Protein AF-A0A090QZZ3-F1 (afdb_monomer_lite)

Structure (mmCIF, N/CA/C/O backbone):
data_AF-A0A090QZZ3-F1
#
_entry.id   AF-A0A090QZZ3-F1
#
loop_
_atom_site.group_PDB
_atom_site.id
_atom_site.type_symbol
_atom_site.label_atom_id
_atom_site.label_alt_id
_atom_site.label_comp_id
_atom_site.label_asym_id
_atom_site.label_entity_id
_atom_site.label_seq_id
_atom_site.pdbx_PDB_ins_code
_atom_site.Cartn_x
_atom_site.Cartn_y
_atom_site.Cartn_z
_atom_site.occupancy
_atom_site.B_iso_or_equiv
_atom_site.auth_seq_id
_atom_site.auth_comp_id
_atom_site.auth_asym_id
_atom_site.auth_atom_id
_atom_site.pdbx_PDB_model_num
ATOM 1 N N . MET A 1 1 ? 11.961 7.591 -29.919 1.00 79.81 1 MET A N 1
ATOM 2 C CA . MET A 1 1 ? 11.796 9.042 -29.714 1.00 79.81 1 MET A CA 1
ATOM 3 C C . MET A 1 1 ? 11.575 9.274 -28.242 1.00 79.81 1 MET A C 1
ATOM 5 O O . MET A 1 1 ? 10.770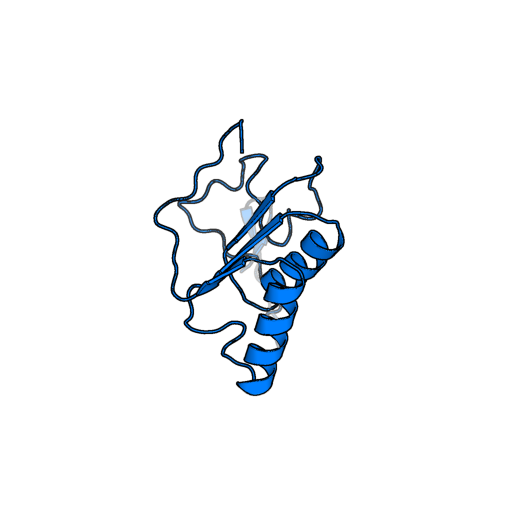 8.559 -27.660 1.00 79.81 1 MET A O 1
ATOM 9 N N . VAL A 1 2 ? 12.306 10.209 -27.655 1.00 89.69 2 VAL A N 1
ATOM 10 C CA . VAL A 1 2 ? 12.136 10.650 -26.270 1.00 89.69 2 VAL A CA 1
ATOM 11 C C . VAL A 1 2 ? 11.813 12.140 -26.314 1.00 89.69 2 VAL A C 1
ATOM 13 O O . VAL A 1 2 ? 12.492 12.889 -27.017 1.00 89.69 2 VAL A O 1
ATOM 16 N N . THR A 1 3 ? 10.768 12.554 -25.602 1.00 94.06 3 THR A N 1
ATOM 17 C CA . THR A 1 3 ? 10.414 13.968 -25.431 1.00 94.06 3 THR A CA 1
ATOM 18 C C . THR A 1 3 ? 11.244 14.548 -24.292 1.00 94.06 3 THR A C 1
ATOM 20 O O . THR A 1 3 ? 11.210 14.025 -23.177 1.00 94.06 3 THR A O 1
ATOM 23 N N . LYS A 1 4 ? 12.008 15.606 -24.564 1.00 93.00 4 LYS A N 1
ATOM 24 C CA . LYS A 1 4 ? 12.793 16.330 -23.555 1.00 93.00 4 LYS A CA 1
ATOM 25 C C . LYS A 1 4 ? 11.911 17.285 -22.735 1.00 93.00 4 LYS A C 1
ATOM 27 O O . LYS A 1 4 ? 10.807 17.613 -23.169 1.00 93.00 4 LYS A O 1
ATOM 32 N N . PRO A 1 5 ? 12.395 17.791 -21.581 1.00 94.12 5 PRO A N 1
ATOM 33 C CA . PRO A 1 5 ? 11.667 18.783 -20.780 1.00 94.12 5 PRO A CA 1
ATOM 34 C C . PRO A 1 5 ? 11.295 20.071 -21.534 1.00 94.12 5 PRO A C 1
ATOM 36 O O . PRO A 1 5 ? 10.345 20.745 -21.157 1.00 94.12 5 PRO A O 1
ATOM 39 N N . ASP A 1 6 ? 12.022 20.411 -22.602 1.00 95.06 6 ASP A N 1
ATOM 40 C CA . ASP A 1 6 ? 11.755 21.562 -23.476 1.00 95.06 6 ASP A CA 1
ATOM 41 C C . ASP A 1 6 ? 10.783 21.249 -24.637 1.00 95.06 6 ASP A C 1
ATOM 43 O O . ASP A 1 6 ? 10.634 22.056 -25.552 1.00 95.06 6 ASP A O 1
ATOM 47 N N . ASN A 1 7 ? 10.122 20.084 -24.610 1.00 93.00 7 ASN A N 1
ATOM 48 C CA . ASN A 1 7 ? 9.251 19.535 -25.658 1.00 93.00 7 ASN A CA 1
ATOM 49 C C . ASN A 1 7 ? 9.935 19.210 -26.997 1.00 93.00 7 ASN A C 1
ATOM 51 O O . ASN A 1 7 ? 9.254 18.820 -27.949 1.00 93.00 7 ASN A O 1
ATOM 55 N N . SER A 1 8 ? 11.263 19.313 -27.098 1.00 95.44 8 SER A N 1
ATOM 56 C CA . SER A 1 8 ? 11.978 18.832 -28.280 1.00 95.44 8 SER A CA 1
ATOM 57 C C . SER A 1 8 ? 11.998 17.297 -28.330 1.00 95.44 8 SER A C 1
ATOM 59 O O . SER A 1 8 ? 11.934 16.608 -27.306 1.00 95.44 8 SER A O 1
ATOM 61 N N . LEU A 1 9 ? 12.057 16.747 -29.546 1.00 95.75 9 LEU A N 1
ATOM 62 C CA . LEU A 1 9 ? 12.043 15.305 -29.790 1.00 95.75 9 LEU A CA 1
ATOM 63 C C . LEU A 1 9 ? 13.444 14.828 -30.155 1.00 95.75 9 LEU A C 1
ATOM 65 O O . LEU A 1 9 ? 14.054 15.332 -31.096 1.00 95.75 9 LEU A O 1
ATOM 69 N N . GLU A 1 10 ? 13.932 13.816 -29.443 1.00 95.81 10 GLU A N 1
ATOM 70 C CA . GLU A 1 10 ? 15.232 13.210 -29.714 1.00 95.81 10 GLU A CA 1
ATOM 71 C C . GLU A 1 10 ? 15.095 11.732 -30.084 1.00 95.81 10 GLU A C 1
ATOM 73 O O . GLU A 1 10 ? 14.313 10.970 -29.501 1.00 95.81 10 GLU A O 1
ATOM 78 N N . HIS A 1 11 ? 15.860 11.316 -31.089 1.00 95.19 11 HIS A N 1
ATOM 79 C CA . HIS A 1 11 ? 15.929 9.931 -31.529 1.00 95.19 11 HIS A CA 1
ATOM 80 C C . HIS A 1 11 ? 17.186 9.277 -30.968 1.00 95.19 11 HIS A C 1
ATOM 82 O O . HIS A 1 11 ? 18.288 9.788 -31.135 1.00 95.19 11 HIS A O 1
ATOM 88 N N . TYR A 1 12 ? 17.002 8.117 -30.344 1.00 94.00 12 TYR A N 1
ATOM 89 C CA . TYR A 1 12 ? 18.080 7.281 -29.833 1.00 94.00 12 TYR A CA 1
ATOM 90 C C . TYR A 1 12 ? 18.159 5.998 -30.657 1.00 94.00 12 TYR A C 1
ATOM 92 O O . TYR A 1 12 ? 17.128 5.437 -31.035 1.00 94.00 12 TYR A O 1
ATOM 100 N N . SER A 1 13 ? 19.378 5.525 -30.899 1.00 96.31 13 SER A N 1
ATOM 101 C CA . SER A 1 13 ? 19.665 4.265 -31.586 1.00 96.31 13 SER A CA 1
ATOM 102 C C . SER A 1 13 ? 20.697 3.475 -30.794 1.00 96.31 13 SER A C 1
ATOM 104 O O . SER A 1 13 ? 21.683 4.047 -30.333 1.00 96.31 13 SER A O 1
ATOM 106 N N . ALA A 1 14 ? 20.471 2.177 -30.649 1.00 96.94 14 ALA A N 1
ATOM 107 C CA . ALA A 1 14 ? 21.351 1.247 -29.956 1.00 96.94 14 ALA A CA 1
ATOM 108 C C . ALA A 1 14 ? 21.082 -0.168 -30.477 1.00 96.94 14 ALA A C 1
ATOM 110 O O . ALA A 1 14 ? 19.989 -0.443 -30.978 1.00 96.94 14 ALA A O 1
ATOM 111 N N . ASP A 1 15 ? 22.040 -1.080 -30.302 1.00 98.00 15 ASP A N 1
ATOM 112 C CA . ASP A 1 15 ? 21.847 -2.488 -30.666 1.00 98.00 15 ASP A CA 1
ATOM 113 C C . ASP A 1 15 ? 20.756 -3.154 -29.818 1.00 98.00 15 ASP A C 1
ATOM 115 O O . ASP A 1 15 ? 20.061 -4.063 -30.283 1.00 98.00 15 ASP A O 1
ATOM 119 N N . ARG A 1 16 ? 20.605 -2.720 -28.560 1.00 97.75 16 ARG A N 1
ATOM 120 C CA . ARG A 1 16 ? 19.633 -3.235 -27.588 1.00 97.75 16 ARG A CA 1
ATOM 121 C C . ARG A 1 16 ? 19.145 -2.116 -26.668 1.00 97.75 16 ARG A C 1
ATOM 123 O O . ARG A 1 16 ? 19.908 -1.225 -26.310 1.00 97.75 16 ARG A O 1
ATOM 130 N N . PHE A 1 17 ? 17.891 -2.227 -26.237 1.00 96.75 17 PHE A N 1
ATOM 131 C CA . PHE A 1 17 ? 17.279 -1.382 -25.210 1.00 96.75 17 PHE A CA 1
ATOM 132 C C . PHE A 1 17 ? 16.731 -2.259 -24.079 1.00 96.75 17 PHE A C 1
ATOM 134 O O . PHE A 1 17 ? 16.224 -3.350 -24.338 1.00 96.75 17 PHE A O 1
ATOM 141 N N . ILE A 1 18 ? 16.806 -1.769 -22.838 1.00 97.38 18 ILE A N 1
ATOM 142 C CA . ILE A 1 18 ? 16.194 -2.391 -21.654 1.00 97.38 18 ILE A CA 1
ATOM 143 C C . ILE A 1 18 ? 15.137 -1.433 -21.106 1.00 97.38 18 ILE A C 1
ATOM 145 O O . ILE A 1 18 ? 15.421 -0.256 -20.889 1.00 97.38 18 ILE A O 1
ATOM 149 N N . ILE A 1 19 ? 13.928 -1.941 -20.861 1.00 95.62 19 ILE A N 1
ATOM 150 C CA . ILE A 1 19 ? 12.849 -1.200 -20.199 1.00 95.62 19 ILE A CA 1
ATOM 151 C C . ILE A 1 19 ? 12.822 -1.626 -18.730 1.00 95.62 19 ILE A C 1
ATOM 153 O O . ILE A 1 19 ? 12.549 -2.784 -18.427 1.00 95.62 19 ILE A O 1
ATOM 157 N N . ALA A 1 20 ? 13.113 -0.689 -17.828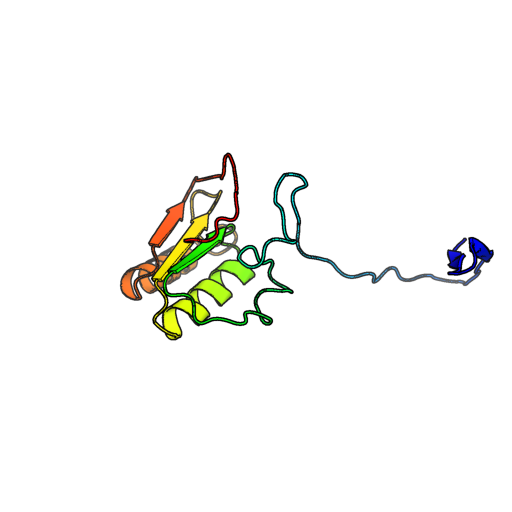 1.00 96.81 20 ALA A N 1
ATOM 158 C CA . ALA A 1 20 ? 13.200 -0.929 -16.386 1.00 96.81 20 ALA A CA 1
ATOM 159 C C . ALA A 1 20 ? 12.594 0.237 -15.578 1.00 96.81 20 ALA A C 1
ATOM 161 O O . ALA A 1 20 ? 13.207 0.759 -14.655 1.00 96.81 20 ALA A O 1
ATOM 162 N N . THR A 1 21 ? 11.389 0.682 -15.944 1.00 95.94 21 THR A N 1
ATOM 163 C CA . THR A 1 21 ? 10.730 1.869 -15.357 1.00 95.94 21 THR A CA 1
ATOM 164 C C . THR A 1 21 ? 10.139 1.650 -13.960 1.00 95.94 21 THR A C 1
ATOM 166 O O . THR A 1 21 ? 9.621 2.594 -13.372 1.00 95.94 21 THR A O 1
ATOM 169 N N . GLY A 1 22 ? 10.182 0.421 -13.435 1.00 96.44 22 GLY A N 1
ATOM 170 C CA . GLY A 1 22 ? 9.590 0.069 -12.143 1.00 96.44 22 GLY A CA 1
ATOM 171 C C . GLY A 1 22 ? 8.057 0.144 -12.122 1.00 96.44 22 GLY A C 1
ATOM 172 O O . GLY A 1 22 ? 7.399 0.145 -13.166 1.00 96.44 22 GLY A O 1
ATOM 173 N N . SER A 1 23 ? 7.497 0.192 -10.912 1.00 95.06 23 SER A N 1
ATOM 174 C CA . SER A 1 23 ? 6.061 0.308 -10.632 1.00 95.06 23 SER A CA 1
ATOM 175 C C . SER A 1 23 ? 5.770 1.505 -9.727 1.00 95.06 23 SER A C 1
ATOM 177 O O . SER A 1 23 ? 6.678 2.125 -9.184 1.00 95.06 23 SER A O 1
ATOM 179 N N . ARG A 1 24 ? 4.486 1.815 -9.553 1.00 94.06 24 ARG A N 1
ATOM 180 C CA . ARG A 1 24 ? 3.984 2.860 -8.654 1.00 94.06 24 ARG A CA 1
ATOM 181 C C . ARG A 1 24 ? 2.695 2.379 -7.985 1.00 94.06 24 ARG A C 1
ATOM 183 O O . ARG A 1 24 ? 2.035 1.517 -8.579 1.00 94.06 24 ARG A O 1
ATOM 190 N N . PRO A 1 25 ? 2.328 2.903 -6.803 1.00 94.44 25 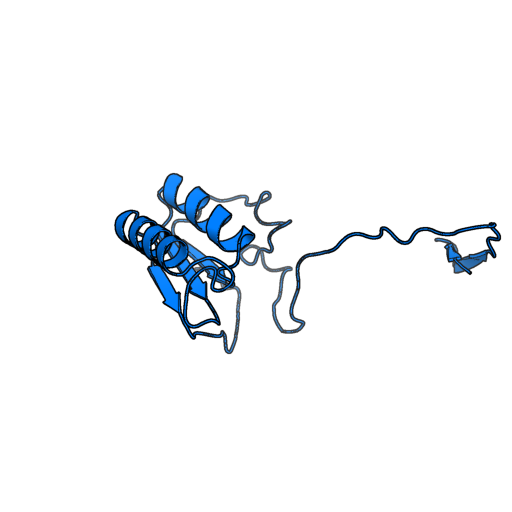PRO A N 1
ATOM 191 C CA . PRO A 1 25 ? 1.083 2.531 -6.146 1.00 94.44 25 PRO A CA 1
ATOM 192 C C . PRO A 1 25 ? -0.110 2.786 -7.064 1.00 94.44 25 PRO A C 1
ATOM 194 O O . PRO A 1 25 ? -0.161 3.794 -7.772 1.00 94.44 25 PRO A O 1
ATOM 197 N N . TYR A 1 26 ? -1.071 1.868 -7.051 1.00 93.00 26 TYR A N 1
ATOM 198 C CA . TYR A 1 26 ? -2.334 2.078 -7.742 1.00 93.00 26 TYR A CA 1
ATOM 199 C C . TYR A 1 26 ? -3.119 3.189 -7.036 1.00 93.00 26 TYR A C 1
ATOM 201 O O . TYR A 1 26 ? -3.311 3.134 -5.822 1.00 93.00 26 TYR A O 1
ATOM 209 N N . GLN A 1 27 ? -3.553 4.191 -7.798 1.00 93.94 27 GLN A N 1
ATOM 210 C CA . GLN A 1 27 ? -4.363 5.305 -7.313 1.00 93.94 27 GLN A CA 1
ATOM 211 C C . GLN A 1 27 ? -5.644 5.355 -8.153 1.00 93.94 27 GLN A C 1
ATOM 213 O O . GLN A 1 27 ? -5.572 5.756 -9.314 1.00 93.94 27 GLN A O 1
ATOM 218 N N . PRO A 1 28 ? -6.786 4.882 -7.621 1.00 93.19 28 PRO A N 1
ATOM 219 C CA . PRO A 1 28 ? -8.071 4.997 -8.302 1.00 93.19 28 PRO A CA 1
ATOM 220 C C . PRO A 1 28 ? -8.463 6.465 -8.510 1.00 93.19 28 PRO A C 1
ATOM 222 O O . PRO A 1 28 ? -8.335 7.265 -7.585 1.00 93.19 28 PRO A O 1
ATOM 225 N N . ASP A 1 29 ? -9.022 6.797 -9.676 1.00 93.88 29 ASP A N 1
ATOM 226 C CA . ASP A 1 29 ? -9.435 8.172 -10.017 1.00 93.88 29 ASP A CA 1
ATOM 227 C C . ASP A 1 29 ? -10.503 8.745 -9.066 1.00 93.88 29 ASP A C 1
ATOM 229 O O . ASP A 1 29 ? -10.667 9.958 -8.965 1.00 93.88 29 ASP A O 1
ATOM 233 N N . ASN A 1 30 ? -11.245 7.880 -8.368 1.00 94.75 30 ASN A N 1
ATOM 234 C CA . ASN A 1 30 ? -12.299 8.262 -7.431 1.00 94.75 30 ASN A CA 1
ATOM 235 C C . ASN A 1 30 ? -11.826 8.404 -5.972 1.00 94.75 30 ASN A C 1
ATOM 237 O O . ASN A 1 30 ? -12.671 8.479 -5.082 1.00 94.75 30 ASN A O 1
ATOM 241 N N . VAL A 1 31 ? -10.513 8.409 -5.720 1.00 96.00 31 VAL A N 1
ATOM 242 C CA . VAL A 1 31 ? -9.927 8.568 -4.382 1.00 96.00 31 VAL A CA 1
ATOM 243 C C . VAL A 1 31 ? -9.005 9.785 -4.364 1.00 96.00 31 VAL A C 1
ATOM 245 O O . VAL A 1 31 ? -8.027 9.853 -5.107 1.00 96.00 31 VAL A O 1
ATOM 248 N N . ASP A 1 32 ? -9.290 10.741 -3.480 1.00 95.00 32 ASP A N 1
ATOM 249 C CA . ASP A 1 32 ? -8.488 11.957 -3.340 1.00 95.00 32 ASP A CA 1
ATOM 250 C C . ASP A 1 32 ? -7.257 11.742 -2.440 1.00 95.00 32 ASP A C 1
ATOM 252 O O . ASP A 1 32 ? -7.295 11.927 -1.224 1.00 95.00 32 ASP A O 1
ATOM 256 N N . PHE A 1 33 ? -6.122 11.392 -3.050 1.00 94.56 33 PHE A N 1
ATOM 257 C CA . PHE A 1 33 ? -4.833 11.272 -2.352 1.00 94.56 33 PHE A CA 1
ATOM 258 C C . PHE A 1 33 ? -4.185 12.619 -1.983 1.00 94.56 33 PHE A C 1
ATOM 260 O O . PHE A 1 33 ? -3.106 12.622 -1.388 1.00 94.56 33 PHE A O 1
ATOM 267 N N . SER A 1 34 ? -4.792 13.762 -2.325 1.00 92.81 34 SER A N 1
ATOM 268 C CA . SER A 1 34 ? -4.336 15.066 -1.826 1.00 92.81 34 SER A CA 1
ATOM 269 C C . SER A 1 34 ? -4.812 15.339 -0.395 1.00 92.81 34 SER A C 1
ATOM 271 O O . SER A 1 34 ? -4.221 16.164 0.310 1.00 92.81 34 SER A O 1
ATOM 273 N N . HIS A 1 35 ? -5.835 14.611 0.068 1.00 93.25 35 HIS A N 1
ATOM 274 C CA . HIS A 1 35 ? -6.358 14.743 1.418 1.00 93.25 35 HIS A CA 1
ATOM 275 C C . HIS A 1 35 ? -5.337 14.288 2.472 1.00 93.25 35 HIS A C 1
ATOM 277 O O . HIS A 1 35 ? -4.766 13.202 2.402 1.00 93.25 35 HIS A O 1
ATOM 283 N N . THR A 1 36 ? -5.166 15.077 3.536 1.00 92.00 36 THR A N 1
ATOM 284 C CA . THR A 1 36 ? -4.133 14.860 4.576 1.00 92.00 36 THR A CA 1
ATOM 285 C C . THR A 1 36 ? -4.299 13.587 5.417 1.00 92.00 36 THR A C 1
ATOM 287 O O . THR A 1 36 ? -3.437 13.276 6.240 1.00 92.00 36 THR A O 1
ATOM 290 N N . ARG A 1 37 ? -5.396 12.847 5.239 1.00 92.38 37 ARG A N 1
ATOM 291 C CA . ARG A 1 37 ? -5.678 11.570 5.918 1.00 92.38 37 ARG A CA 1
ATOM 292 C C . ARG A 1 37 ? -5.699 10.360 4.981 1.00 92.38 37 ARG A C 1
ATOM 294 O O . ARG A 1 37 ? -5.871 9.246 5.463 1.00 92.38 37 ARG A O 1
ATOM 301 N N . ILE A 1 38 ? -5.525 10.560 3.675 1.00 95.12 38 ILE A N 1
ATOM 302 C CA . ILE A 1 38 ? -5.539 9.483 2.683 1.00 95.12 38 ILE A CA 1
ATOM 303 C C . ILE A 1 38 ? -4.109 9.261 2.199 1.00 95.12 38 ILE A C 1
ATOM 305 O O . ILE A 1 38 ? -3.441 10.173 1.718 1.00 95.12 38 ILE A O 1
ATOM 309 N N . TYR A 1 39 ? -3.632 8.027 2.338 1.00 95.75 39 TYR A N 1
ATOM 310 C CA . TYR A 1 39 ? -2.248 7.664 2.057 1.00 95.75 39 TYR A CA 1
ATOM 311 C C . TYR A 1 39 ? -2.182 6.472 1.110 1.00 95.75 39 TYR A C 1
ATOM 313 O O . TYR A 1 39 ? -3.045 5.597 1.117 1.00 95.75 39 TYR A O 1
ATOM 321 N N . ASN A 1 40 ? -1.113 6.417 0.322 1.00 96.56 40 ASN A N 1
ATOM 322 C CA . ASN A 1 40 ? -0.690 5.205 -0.368 1.00 96.56 40 ASN A CA 1
ATOM 323 C C . ASN A 1 40 ? 0.591 4.663 0.292 1.00 96.56 40 ASN A C 1
ATOM 325 O O . ASN A 1 40 ? 1.113 5.251 1.242 1.00 96.56 40 ASN A O 1
ATOM 329 N N . SER A 1 41 ? 1.114 3.544 -0.214 1.00 94.81 41 SER A N 1
ATOM 330 C CA . SER A 1 41 ? 2.305 2.891 0.347 1.00 94.81 41 SER A CA 1
ATOM 331 C C . SER A 1 41 ? 3.569 3.754 0.341 1.00 94.81 41 SER A C 1
ATOM 333 O O . SER A 1 41 ? 4.450 3.506 1.161 1.00 94.81 41 SER A O 1
ATOM 335 N N . ASP A 1 42 ? 3.656 4.746 -0.549 1.00 94.25 42 ASP A N 1
ATOM 336 C CA . ASP A 1 42 ? 4.814 5.637 -0.669 1.00 94.25 42 ASP A CA 1
ATOM 337 C C . ASP A 1 42 ? 4.672 6.858 0.255 1.00 94.25 42 ASP A C 1
ATOM 339 O O . ASP A 1 42 ? 5.658 7.341 0.815 1.00 94.25 42 ASP A O 1
ATOM 343 N N . SER A 1 43 ? 3.448 7.372 0.435 1.00 95.31 43 SER A N 1
ATOM 344 C CA . SER A 1 43 ? 3.191 8.573 1.239 1.00 95.31 43 SER A CA 1
ATOM 345 C C . SER A 1 43 ? 2.969 8.294 2.725 1.00 95.31 43 SER A C 1
ATOM 347 O O . SER A 1 43 ? 3.173 9.194 3.536 1.00 95.31 43 SER A O 1
ATOM 349 N N . ILE A 1 44 ? 2.598 7.071 3.115 1.00 95.44 44 ILE A N 1
ATOM 350 C CA . ILE A 1 44 ? 2.277 6.728 4.512 1.00 95.44 44 ILE A CA 1
ATOM 351 C C . ILE A 1 44 ? 3.442 6.956 5.485 1.00 95.44 44 ILE A C 1
ATOM 353 O O . ILE A 1 44 ? 3.221 7.304 6.638 1.00 95.44 44 ILE A O 1
ATOM 357 N N . LEU A 1 45 ? 4.695 6.854 5.034 1.00 91.56 45 LEU A N 1
ATOM 358 C CA . LEU A 1 45 ? 5.864 7.147 5.875 1.00 91.56 45 LEU A CA 1
ATOM 359 C C . LEU A 1 45 ? 6.049 8.649 6.163 1.00 91.56 45 LEU A C 1
ATOM 361 O O . LEU A 1 45 ? 6.879 9.022 6.987 1.00 91.56 45 LEU A O 1
ATOM 365 N N . GLN A 1 46 ? 5.280 9.515 5.498 1.00 92.75 46 GLN A N 1
ATOM 366 C CA . GLN A 1 46 ? 5.272 10.968 5.697 1.00 92.75 46 GLN A CA 1
ATOM 367 C C . GLN A 1 46 ? 4.155 11.421 6.652 1.00 92.75 46 GLN A C 1
ATOM 369 O O . GLN A 1 46 ? 3.895 12.622 6.770 1.00 92.75 46 GLN A O 1
ATOM 374 N N . LEU A 1 47 ? 3.482 10.473 7.312 1.00 91.19 47 LEU A N 1
ATOM 375 C CA . LEU A 1 47 ? 2.456 10.718 8.320 1.00 91.19 47 LEU A CA 1
ATOM 376 C C . LEU A 1 47 ? 2.962 11.715 9.378 1.00 91.19 47 LEU A C 1
ATOM 378 O O . LEU A 1 47 ? 4.008 11.518 9.993 1.00 91.19 47 LEU A O 1
ATOM 382 N N . LYS A 1 48 ? 2.215 12.805 9.591 1.00 88.62 48 LYS A N 1
ATOM 383 C CA . LYS A 1 48 ? 2.604 13.901 10.507 1.00 88.62 48 LYS A CA 1
ATOM 384 C C . LYS A 1 48 ? 1.914 13.860 11.872 1.00 88.62 48 LYS A C 1
ATOM 386 O O . LYS A 1 48 ? 2.123 14.756 12.684 1.00 88.62 48 LYS A O 1
ATOM 391 N N . HIS A 1 49 ? 1.058 12.874 12.103 1.00 89.19 49 HIS A N 1
ATOM 392 C CA . HIS A 1 49 ? 0.261 12.735 13.318 1.00 89.19 49 HIS A CA 1
ATOM 393 C C . HIS A 1 49 ? 0.281 11.285 13.798 1.00 89.19 49 HIS A C 1
ATOM 395 O O . HIS A 1 49 ? 0.628 10.394 13.031 1.00 89.19 49 HIS A O 1
ATOM 401 N N . ASP A 1 50 ? -0.097 11.061 15.054 1.00 90.81 50 ASP A N 1
ATOM 402 C CA . ASP A 1 50 ? -0.214 9.723 15.639 1.00 90.81 50 ASP A CA 1
ATOM 403 C C . ASP A 1 50 ? -1.667 9.221 15.499 1.00 90.81 50 ASP A C 1
ATOM 405 O O . ASP A 1 50 ? -2.570 9.776 16.142 1.00 90.81 50 ASP A O 1
ATOM 409 N N . PRO A 1 51 ? -1.952 8.258 14.602 1.00 92.44 51 PRO A N 1
ATOM 410 C CA . PRO A 1 51 ? -3.306 7.828 14.316 1.00 92.44 51 PRO A CA 1
ATOM 411 C C . PRO A 1 51 ? -3.765 6.850 15.396 1.00 92.44 51 PRO A C 1
ATOM 413 O O . PRO A 1 51 ? -3.099 5.864 15.693 1.00 92.44 51 PRO A O 1
ATOM 416 N N . ARG A 1 52 ? -4.959 7.060 15.958 1.00 94.44 52 ARG A N 1
ATOM 417 C CA . ARG A 1 52 ? -5.531 6.092 16.916 1.00 94.44 52 ARG A CA 1
ATOM 418 C C . ARG A 1 52 ? -6.141 4.870 16.230 1.00 94.44 52 ARG A C 1
ATOM 420 O O . ARG A 1 52 ? -6.261 3.808 16.841 1.00 94.44 52 ARG A O 1
ATOM 427 N N . HIS A 1 53 ? -6.531 5.026 14.969 1.00 95.75 53 HIS A N 1
ATOM 428 C CA . HIS A 1 53 ? -7.153 4.002 14.141 1.00 95.75 53 HIS A CA 1
ATOM 429 C C . HIS A 1 53 ? -6.740 4.219 12.687 1.00 95.75 53 HIS A C 1
ATOM 431 O O . HIS A 1 53 ? -6.676 5.359 12.231 1.00 95.75 53 HIS A O 1
ATOM 437 N N . ILE A 1 54 ? -6.436 3.130 11.985 1.00 96.38 54 ILE A N 1
ATOM 438 C CA . ILE A 1 54 ? -6.141 3.128 10.557 1.00 96.38 54 ILE A CA 1
ATOM 439 C C . ILE A 1 54 ? -6.960 2.049 9.847 1.00 96.38 54 ILE A C 1
ATOM 441 O O . ILE A 1 54 ? -7.095 0.923 10.337 1.00 96.38 54 ILE A O 1
ATOM 445 N N . ILE A 1 55 ? -7.481 2.404 8.676 1.00 97.25 55 ILE A N 1
ATOM 446 C CA . ILE A 1 55 ? -8.081 1.468 7.729 1.00 97.25 55 ILE A CA 1
ATOM 447 C C . ILE A 1 55 ? -7.068 1.250 6.610 1.00 97.25 55 ILE A C 1
ATOM 449 O O . ILE A 1 55 ? -6.621 2.201 5.971 1.00 97.25 55 ILE A O 1
ATOM 453 N N . ILE A 1 56 ? -6.701 -0.005 6.373 1.00 97.62 56 ILE A N 1
ATOM 454 C CA . ILE A 1 56 ? -5.805 -0.401 5.289 1.00 97.62 56 ILE A CA 1
ATOM 455 C C . ILE A 1 56 ? -6.645 -1.120 4.242 1.00 97.62 56 ILE A C 1
ATOM 457 O O . ILE A 1 56 ? -7.126 -2.229 4.474 1.00 97.62 56 ILE A O 1
ATOM 461 N N . TYR A 1 57 ? -6.821 -0.488 3.083 1.00 97.19 57 TYR A N 1
ATOM 462 C CA . TYR A 1 57 ? -7.521 -1.099 1.961 1.00 97.19 57 TYR A CA 1
ATOM 463 C C . TYR A 1 57 ? -6.547 -1.871 1.067 1.00 97.19 57 TYR A C 1
ATOM 465 O O . TYR A 1 57 ? -5.722 -1.282 0.370 1.00 97.19 57 TYR A O 1
ATOM 473 N N . GLY A 1 58 ? -6.656 -3.200 1.086 1.00 95.44 58 GLY A N 1
ATOM 474 C CA . GLY A 1 58 ? -5.817 -4.122 0.329 1.00 95.44 58 GLY A CA 1
ATOM 475 C C . GLY A 1 58 ? -4.939 -4.983 1.233 1.00 95.44 58 GLY A C 1
ATOM 476 O O . GLY A 1 58 ? -3.866 -4.568 1.661 1.00 95.44 58 GLY A O 1
ATOM 477 N N . ALA A 1 59 ? -5.336 -6.238 1.437 1.00 94.50 59 ALA A N 1
ATOM 478 C CA . ALA A 1 59 ? -4.617 -7.204 2.271 1.00 94.50 59 ALA A CA 1
ATOM 479 C C . ALA A 1 59 ? -3.576 -8.040 1.494 1.00 94.50 59 ALA A C 1
ATOM 481 O O . ALA A 1 59 ? -3.450 -9.255 1.655 1.00 94.50 59 ALA A O 1
ATOM 482 N N . GLY A 1 60 ? -2.842 -7.374 0.598 1.00 94.50 60 GLY A N 1
ATOM 483 C CA . GLY A 1 60 ? -1.643 -7.931 -0.031 1.00 94.50 60 GLY A CA 1
ATOM 484 C C . GLY A 1 60 ? -0.442 -7.913 0.921 1.00 94.50 60 GLY A C 1
ATOM 485 O O . GLY A 1 60 ? -0.584 -7.622 2.109 1.00 94.50 60 GLY A O 1
ATOM 486 N N . VAL A 1 61 ? 0.757 -8.175 0.392 1.00 95.56 61 VAL A N 1
ATOM 487 C CA . VAL A 1 61 ? 2.007 -8.161 1.181 1.00 95.56 61 VAL A CA 1
ATOM 488 C C . VAL A 1 61 ? 2.199 -6.809 1.877 1.00 95.56 61 VAL A C 1
ATOM 490 O O . VAL A 1 61 ? 2.228 -6.760 3.101 1.00 95.56 61 VAL A O 1
ATOM 493 N N . ILE A 1 62 ? 2.192 -5.712 1.111 1.00 96.31 62 ILE A N 1
ATOM 494 C CA . ILE A 1 62 ? 2.406 -4.347 1.628 1.00 96.31 62 ILE A CA 1
ATOM 495 C C . ILE A 1 62 ? 1.367 -3.976 2.699 1.00 96.31 62 ILE A C 1
ATOM 497 O O . ILE A 1 62 ? 1.709 -3.447 3.754 1.00 96.31 62 ILE A O 1
ATOM 501 N N . GLY A 1 63 ? 0.086 -4.271 2.456 1.00 96.94 63 GLY A N 1
ATOM 502 C CA . GLY A 1 63 ? -0.973 -3.979 3.426 1.00 96.94 63 GLY A CA 1
ATOM 503 C C . GLY A 1 63 ? -0.828 -4.779 4.721 1.00 96.94 63 GLY A C 1
ATOM 504 O O . GLY A 1 63 ? -1.054 -4.241 5.802 1.00 96.94 63 GLY A O 1
ATOM 505 N N . SER A 1 64 ? -0.383 -6.035 4.630 1.00 96.81 64 SER A N 1
ATOM 506 C CA . SER A 1 64 ? -0.129 -6.893 5.795 1.00 96.81 64 SER A CA 1
ATOM 507 C C . SER A 1 64 ? 1.090 -6.428 6.605 1.00 96.81 64 SER A C 1
ATOM 509 O O . SER A 1 64 ? 1.064 -6.448 7.838 1.00 96.81 64 SER A O 1
ATOM 511 N N . GLU A 1 65 ? 2.146 -5.961 5.936 1.00 97.00 65 GLU A N 1
ATOM 512 C CA . GLU A 1 65 ? 3.318 -5.364 6.590 1.00 97.00 65 GLU A CA 1
ATOM 513 C C . GLU A 1 65 ? 2.922 -4.111 7.378 1.00 97.00 65 GLU A C 1
ATOM 515 O O . GLU A 1 65 ? 3.200 -4.023 8.576 1.00 97.00 65 GLU A O 1
ATOM 520 N N . TYR A 1 66 ? 2.191 -3.181 6.754 1.00 97.00 66 TYR A N 1
ATOM 521 C CA . TYR A 1 66 ? 1.712 -1.983 7.447 1.00 97.00 66 TYR A CA 1
ATOM 522 C C . TYR A 1 66 ? 0.726 -2.307 8.570 1.00 97.00 66 TYR A C 1
ATOM 524 O O . TYR A 1 66 ? 0.824 -1.705 9.639 1.00 97.00 66 TYR A O 1
ATOM 532 N N . ALA A 1 67 ? -0.168 -3.284 8.386 1.00 97.69 67 ALA A N 1
ATOM 533 C CA . ALA A 1 67 ? -1.057 -3.739 9.453 1.00 97.69 67 ALA A CA 1
ATOM 534 C C . ALA A 1 67 ? -0.261 -4.200 10.683 1.00 97.69 67 ALA A C 1
ATOM 536 O O . ALA A 1 67 ? -0.574 -3.809 11.807 1.00 97.69 67 ALA A O 1
ATOM 537 N N . SER A 1 68 ? 0.816 -4.957 10.463 1.00 96.62 68 SER A N 1
ATOM 538 C CA . SER A 1 68 ? 1.714 -5.417 11.527 1.00 96.62 68 SER A CA 1
ATOM 539 C C . SER A 1 68 ? 2.435 -4.254 12.214 1.00 96.62 68 SER A C 1
ATOM 541 O O . SER A 1 68 ? 2.475 -4.198 13.443 1.00 96.62 68 SER A O 1
ATOM 543 N N . ILE A 1 69 ? 2.975 -3.308 11.436 1.00 95.88 69 ILE A N 1
ATOM 544 C CA . ILE A 1 69 ? 3.695 -2.133 11.950 1.00 95.88 69 ILE A CA 1
ATOM 545 C C . ILE A 1 69 ? 2.775 -1.282 12.827 1.00 95.88 69 ILE A C 1
ATOM 547 O O . ILE A 1 69 ? 3.081 -1.048 13.996 1.00 95.88 69 ILE A O 1
ATOM 551 N N . PHE A 1 70 ? 1.629 -0.851 12.295 1.00 97.06 70 PHE A N 1
ATOM 552 C CA . PHE A 1 70 ? 0.699 0.008 13.028 1.00 97.06 70 PHE A CA 1
ATOM 553 C C . PHE A 1 70 ? 0.136 -0.694 14.257 1.00 97.06 70 PHE A C 1
ATOM 555 O O . PHE A 1 70 ? 0.030 -0.086 15.324 1.00 97.06 70 PHE A O 1
ATOM 562 N N . ARG A 1 71 ? -0.143 -1.997 14.156 1.00 96.94 71 ARG A N 1
ATOM 563 C CA . ARG A 1 71 ? -0.588 -2.754 15.317 1.00 96.94 71 ARG A CA 1
ATOM 564 C C . ARG A 1 71 ? 0.488 -2.852 16.396 1.00 96.94 71 ARG A C 1
ATOM 566 O O . ARG A 1 71 ? 0.168 -2.692 17.572 1.00 96.94 71 ARG A O 1
ATOM 573 N N . GLY A 1 72 ? 1.748 -3.054 16.012 1.00 95.62 72 GLY A N 1
ATOM 574 C CA . GLY A 1 72 ? 2.893 -3.031 16.926 1.00 95.62 72 GLY A CA 1
ATOM 575 C C . GLY A 1 72 ? 3.078 -1.685 17.636 1.00 95.62 72 GLY A C 1
ATOM 576 O O . GLY A 1 72 ? 3.526 -1.656 18.779 1.00 95.62 72 GLY A O 1
ATOM 577 N N . LEU A 1 73 ? 2.660 -0.587 17.002 1.00 95.25 73 LEU A N 1
ATOM 578 C CA . LEU A 1 73 ? 2.622 0.758 17.590 1.00 95.25 73 LEU A CA 1
ATOM 579 C C . LEU A 1 73 ? 1.380 1.013 18.468 1.00 95.25 73 LEU A C 1
ATOM 581 O O . LEU A 1 73 ? 1.216 2.104 19.002 1.00 95.25 73 LEU A O 1
ATOM 585 N N . GLY A 1 74 ? 0.504 0.020 18.647 1.00 95.81 74 GLY A N 1
ATOM 586 C CA . GLY A 1 74 ? -0.702 0.133 19.470 1.00 95.81 74 GLY A CA 1
ATOM 587 C C . GLY A 1 74 ? -1.905 0.757 18.758 1.00 95.81 74 GLY A C 1
ATOM 588 O O . GLY A 1 74 ? -2.961 0.904 19.374 1.00 95.81 74 GLY A O 1
ATOM 589 N N . VAL A 1 75 ? -1.789 1.063 17.464 1.00 97.12 75 VAL A N 1
ATOM 590 C CA . VAL A 1 75 ? -2.877 1.614 16.649 1.00 97.12 75 VAL A CA 1
ATOM 591 C C . VAL A 1 75 ? -3.949 0.542 16.429 1.00 97.12 75 VAL A C 1
ATOM 593 O O . VAL A 1 75 ? -3.648 -0.651 16.286 1.00 97.12 75 VAL A O 1
ATOM 596 N N . LYS A 1 76 ? -5.227 0.938 16.428 1.00 97.50 76 LYS A N 1
ATOM 597 C CA . LYS A 1 76 ? -6.311 0.053 15.981 1.00 97.50 76 LYS A CA 1
ATOM 598 C 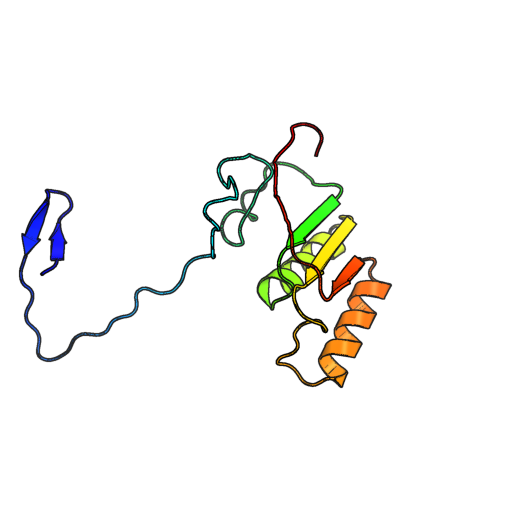C . LYS A 1 76 ? -6.207 -0.110 14.464 1.00 97.50 76 LYS A C 1
ATOM 600 O O . LYS A 1 76 ? -6.094 0.889 13.764 1.00 97.50 76 LYS A O 1
ATOM 605 N N . VAL A 1 77 ? -6.272 -1.335 13.950 1.00 98.44 77 VAL A N 1
ATOM 606 C CA . VAL A 1 77 ? -6.134 -1.599 12.510 1.00 98.44 77 VAL A CA 1
ATOM 607 C C . VAL A 1 77 ? -7.339 -2.378 12.007 1.00 98.44 77 VAL A C 1
ATOM 609 O O . VAL A 1 77 ? -7.601 -3.474 12.505 1.00 98.44 77 VAL A O 1
ATOM 612 N N . ASP A 1 78 ? -7.999 -1.845 10.981 1.00 97.94 78 ASP A N 1
ATOM 613 C CA . ASP A 1 78 ? -8.945 -2.597 10.159 1.00 97.94 78 ASP A CA 1
ATOM 614 C C . ASP A 1 78 ? -8.299 -2.856 8.787 1.00 97.94 78 ASP A C 1
ATOM 616 O O . ASP A 1 78 ? -7.921 -1.926 8.075 1.00 97.94 78 ASP A O 1
ATOM 620 N N . LEU A 1 79 ? -8.135 -4.127 8.425 1.00 97.94 79 LEU A N 1
ATOM 621 C CA . LEU A 1 79 ? -7.521 -4.582 7.182 1.00 97.94 79 LEU A CA 1
ATOM 622 C C . LEU A 1 79 ? -8.608 -5.106 6.240 1.00 97.94 79 LEU A C 1
ATOM 624 O O . LEU A 1 79 ? -9.164 -6.186 6.452 1.00 97.94 79 LEU A O 1
ATOM 628 N N . ILE A 1 80 ? -8.907 -4.333 5.198 1.00 97.56 80 ILE A N 1
ATOM 629 C CA . ILE A 1 80 ? -9.929 -4.668 4.206 1.00 97.56 80 ILE A CA 1
ATOM 630 C C . ILE A 1 80 ? -9.291 -5.489 3.090 1.00 97.56 80 ILE A C 1
ATOM 632 O O . ILE A 1 80 ? -8.304 -5.083 2.470 1.00 97.56 80 ILE A O 1
ATOM 636 N N . ASN A 1 81 ? -9.866 -6.653 2.829 1.00 95.62 81 ASN A N 1
ATOM 637 C CA . ASN A 1 81 ? -9.429 -7.582 1.810 1.00 95.62 81 ASN A CA 1
ATOM 638 C C . ASN A 1 81 ? -10.569 -7.830 0.822 1.00 95.62 81 ASN A C 1
ATOM 640 O O . ASN A 1 81 ? -11.642 -8.292 1.200 1.00 95.62 81 ASN A O 1
ATOM 644 N N . THR A 1 82 ? -10.309 -7.591 -0.460 1.00 94.81 82 THR A N 1
ATOM 645 C CA . THR A 1 82 ? -11.279 -7.841 -1.538 1.00 94.81 82 THR A CA 1
ATOM 646 C C . THR A 1 82 ? -11.411 -9.319 -1.896 1.00 94.81 82 THR A C 1
ATOM 648 O O . THR A 1 82 ? -12.263 -9.687 -2.699 1.00 94.81 82 THR A O 1
ATOM 651 N N . ARG A 1 83 ? -10.549 -10.164 -1.327 1.00 93.44 83 ARG A N 1
ATOM 652 C CA . ARG A 1 83 ? -10.505 -11.613 -1.529 1.00 93.44 83 ARG A CA 1
ATOM 653 C C . ARG A 1 83 ? -11.108 -12.354 -0.348 1.00 93.44 83 ARG A C 1
ATOM 655 O O . ARG A 1 83 ? -11.228 -11.799 0.744 1.00 93.44 83 ARG A O 1
ATOM 662 N N . ASP A 1 84 ? -11.387 -13.635 -0.551 1.00 91.88 84 ASP A N 1
ATOM 663 C CA . ASP A 1 84 ? -11.983 -14.503 0.468 1.00 91.88 84 ASP A CA 1
ATOM 664 C C . ASP A 1 84 ? -11.013 -14.822 1.617 1.00 91.88 84 ASP A C 1
ATOM 666 O O . ASP A 1 84 ? -11.439 -15.054 2.750 1.00 91.88 84 ASP A O 1
ATOM 670 N N . ARG A 1 85 ? -9.699 -14.801 1.347 1.00 91.88 85 ARG A N 1
ATOM 671 C CA . ARG A 1 85 ? -8.651 -15.095 2.333 1.00 91.88 85 ARG A CA 1
ATOM 672 C C . ARG A 1 85 ? -7.469 -14.135 2.228 1.00 91.88 85 ARG A C 1
ATOM 674 O O . ARG A 1 85 ? -7.112 -13.664 1.145 1.00 91.88 85 ARG A O 1
ATOM 681 N N . LEU A 1 86 ? -6.844 -13.859 3.371 1.00 93.81 86 LEU A N 1
ATOM 682 C CA . LEU A 1 86 ? -5.609 -13.086 3.471 1.00 93.81 86 LEU A CA 1
ATOM 683 C C . LEU A 1 86 ? -4.481 -13.760 2.675 1.00 93.81 86 LEU A C 1
ATOM 685 O O . LEU A 1 86 ? -4.240 -14.956 2.843 1.00 93.81 86 LEU A O 1
ATOM 689 N N . LEU A 1 87 ? -3.776 -12.988 1.839 1.00 93.06 87 LEU A N 1
ATOM 690 C CA . LEU A 1 87 ? -2.651 -13.471 1.025 1.00 93.06 87 LEU A CA 1
ATOM 691 C C . LEU A 1 87 ? -2.965 -14.793 0.296 1.00 93.06 87 LEU A C 1
ATOM 693 O O . LEU A 1 87 ? -2.178 -15.728 0.355 1.00 93.06 87 LEU A O 1
ATOM 697 N N . GLU A 1 88 ? -4.113 -14.880 -0.388 1.00 89.88 88 GLU A N 1
ATOM 698 C CA . GLU A 1 88 ? -4.636 -16.125 -0.991 1.00 89.88 88 GLU A CA 1
ATOM 699 C C . GLU A 1 88 ? -3.664 -16.886 -1.913 1.00 89.88 88 GLU A C 1
ATOM 701 O O . GLU A 1 88 ? -3.860 -18.072 -2.154 1.00 89.88 88 GLU A O 1
ATOM 706 N N . PHE A 1 89 ? -2.631 -16.210 -2.424 1.00 90.94 89 PHE A N 1
ATOM 707 C CA . PHE A 1 89 ? -1.580 -16.789 -3.262 1.00 90.94 89 PHE A CA 1
ATOM 708 C C . PHE A 1 89 ? -0.566 -17.642 -2.477 1.00 90.94 89 PHE A C 1
ATOM 710 O O . PHE A 1 89 ? 0.263 -18.311 -3.093 1.00 90.94 89 PHE A O 1
ATOM 717 N N . LEU A 1 90 ? -0.588 -17.582 -1.143 1.00 92.38 90 LEU A N 1
ATOM 718 C CA . LEU A 1 90 ? 0.188 -18.444 -0.258 1.00 92.38 90 LEU A CA 1
ATOM 719 C C . LEU A 1 90 ? -0.557 -19.751 0.032 1.00 92.38 90 LEU A C 1
ATOM 721 O O . LEU A 1 90 ? -1.753 -19.892 -0.234 1.00 92.38 90 LEU A O 1
ATOM 725 N N . ASP A 1 91 ? 0.174 -20.699 0.618 1.00 95.38 91 ASP A N 1
ATOM 726 C CA . ASP A 1 91 ? -0.414 -21.918 1.161 1.00 95.38 91 ASP A CA 1
ATOM 727 C C . ASP A 1 91 ? -1.485 -21.600 2.218 1.00 95.38 91 ASP A C 1
ATOM 729 O O . ASP A 1 91 ? -1.344 -20.663 3.012 1.00 95.38 91 ASP A O 1
ATOM 733 N N . ASN A 1 92 ? -2.551 -22.400 2.223 1.00 93.56 92 ASN A N 1
ATOM 734 C CA . ASN A 1 92 ? -3.708 -22.198 3.088 1.00 93.56 92 ASN A CA 1
ATOM 735 C C . ASN A 1 92 ? -3.316 -22.148 4.572 1.00 93.56 92 ASN A C 1
ATOM 737 O O . ASN A 1 92 ? -3.774 -21.257 5.283 1.00 93.56 92 ASN A O 1
ATOM 741 N N . GLU A 1 93 ? -2.442 -23.048 5.031 1.00 95.81 93 GLU A N 1
ATOM 742 C CA . GLU A 1 93 ? -2.047 -23.114 6.442 1.00 95.81 93 GLU A CA 1
ATOM 743 C C . GLU A 1 93 ? -1.276 -21.858 6.867 1.00 95.81 93 GLU A C 1
ATOM 745 O O . GLU A 1 93 ? -1.436 -21.364 7.985 1.00 95.81 93 GLU A O 1
ATOM 750 N N . ILE A 1 94 ? -0.474 -21.295 5.958 1.00 94.69 94 ILE A N 1
ATOM 751 C CA . ILE A 1 94 ? 0.280 -20.059 6.197 1.00 94.69 94 ILE A CA 1
ATOM 752 C C . ILE A 1 94 ? -0.671 -18.863 6.274 1.00 94.69 94 ILE A C 1
ATOM 754 O O . ILE A 1 94 ? -0.573 -18.061 7.206 1.00 94.69 94 ILE A O 1
ATOM 758 N N . SER A 1 95 ? -1.601 -18.746 5.321 1.00 94.56 95 SER A N 1
ATOM 759 C CA . SER A 1 95 ? -2.621 -17.692 5.321 1.00 94.56 95 SER A CA 1
ATOM 760 C C . SER A 1 95 ? -3.478 -17.721 6.588 1.00 94.56 95 SER A C 1
ATOM 762 O O . SER A 1 95 ? -3.739 -16.669 7.181 1.00 94.56 95 SER A O 1
ATOM 764 N N . ASP A 1 96 ? -3.895 -18.909 7.021 1.00 94.38 96 ASP A N 1
ATOM 765 C CA . ASP A 1 96 ? -4.741 -19.089 8.201 1.00 94.38 96 ASP A CA 1
ATOM 766 C C . ASP A 1 96 ? -3.965 -18.791 9.489 1.00 94.38 96 ASP A C 1
ATOM 768 O O . ASP A 1 96 ? -4.457 -18.064 10.355 1.00 94.38 96 ASP A O 1
ATOM 772 N N . SER A 1 97 ? -2.717 -19.263 9.588 1.00 96.19 97 SER A N 1
ATOM 773 C CA . SER A 1 97 ? -1.824 -18.962 10.711 1.00 96.19 97 SER A CA 1
ATOM 774 C C . SER A 1 97 ? -1.570 -17.457 10.852 1.00 96.19 97 SER A C 1
ATOM 776 O O . SER A 1 97 ? -1.710 -16.892 11.941 1.00 96.19 97 SER A O 1
ATOM 778 N N . LEU A 1 98 ? -1.283 -16.759 9.747 1.00 95.06 98 LEU A N 1
ATOM 779 C CA . LEU A 1 98 ? -1.099 -15.307 9.770 1.00 95.06 98 LEU A CA 1
ATOM 780 C C . LEU A 1 98 ? -2.386 -14.579 10.175 1.00 95.06 98 LEU A C 1
ATOM 782 O O . LEU A 1 98 ? -2.343 -13.673 11.008 1.00 95.06 98 LEU A O 1
ATOM 786 N N . SER A 1 99 ? -3.529 -14.994 9.626 1.00 94.56 99 SER A N 1
ATOM 787 C CA . SER A 1 99 ? -4.834 -14.419 9.972 1.00 94.56 99 SER A CA 1
ATOM 788 C C . SER A 1 99 ? -5.136 -14.581 11.464 1.00 94.56 99 SER A C 1
ATOM 790 O O . SER A 1 99 ? -5.582 -13.634 12.113 1.00 94.56 99 SER A O 1
ATOM 792 N N . TYR A 1 100 ? -4.824 -15.750 12.028 1.00 95.62 100 TYR A N 1
ATOM 793 C CA . TYR A 1 100 ? -4.941 -16.025 13.458 1.00 95.62 100 TYR A CA 1
ATOM 794 C C . TYR A 1 100 ? -4.051 -15.099 14.298 1.00 95.62 100 TYR A C 1
ATOM 796 O O . TYR A 1 100 ? -4.511 -14.521 15.285 1.00 95.62 100 TYR A O 1
ATOM 804 N N . HIS A 1 101 ? -2.794 -14.895 13.894 1.00 95.56 101 HIS A N 1
ATOM 805 C CA . HIS A 1 101 ? -1.887 -13.974 14.581 1.00 95.56 101 HIS A CA 1
ATOM 806 C C . HIS A 1 101 ? -2.362 -12.519 14.518 1.00 95.56 101 HIS A C 1
ATOM 808 O O . HIS A 1 101 ? -2.328 -11.822 15.533 1.00 95.56 101 HIS A O 1
ATOM 814 N N . PHE A 1 102 ? -2.855 -12.067 13.366 1.00 96.38 102 PHE A N 1
ATOM 815 C CA . PHE A 1 102 ? -3.452 -10.741 13.214 1.00 96.38 102 PHE A CA 1
ATOM 816 C C . PHE A 1 102 ? -4.655 -10.557 14.129 1.00 96.38 102 PHE A C 1
ATOM 818 O O . PHE A 1 102 ? -4.691 -9.590 14.893 1.00 96.38 102 PHE A O 1
ATOM 825 N N . TRP A 1 103 ? -5.572 -11.518 14.147 1.00 94.88 103 TRP A N 1
ATOM 826 C CA . TRP A 1 103 ? -6.733 -11.463 15.023 1.00 94.88 103 TRP A CA 1
ATOM 827 C C . TRP A 1 103 ? -6.340 -11.413 16.509 1.00 94.88 103 TRP A C 1
ATOM 829 O O . TRP A 1 103 ? -6.761 -10.504 17.223 1.00 94.88 103 TRP A O 1
ATOM 839 N N . ASN A 1 104 ? -5.442 -12.300 16.955 1.00 95.38 104 ASN A N 1
ATOM 840 C CA . ASN A 1 104 ? -4.925 -12.306 18.330 1.00 95.38 104 ASN A CA 1
ATOM 841 C C . ASN A 1 104 ? -4.188 -11.016 18.700 1.00 95.38 104 ASN A C 1
ATOM 843 O O . ASN A 1 104 ? -4.223 -10.585 19.852 1.00 95.38 104 ASN A O 1
ATOM 847 N N . SER A 1 105 ? -3.498 -10.405 17.737 1.00 93.88 105 SER A N 1
ATOM 848 C CA . SER A 1 105 ? -2.821 -9.136 17.966 1.00 93.88 105 SER A CA 1
ATOM 849 C C . SER A 1 105 ? -3.818 -7.992 18.127 1.00 93.88 105 SER A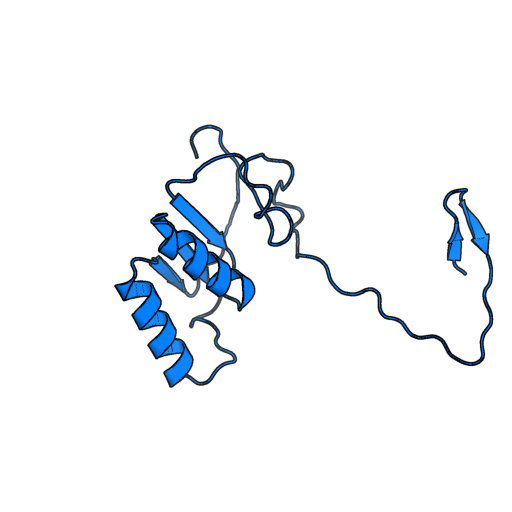 C 1
ATOM 851 O O . SER A 1 105 ? -3.502 -7.048 18.841 1.00 93.88 105 SER A O 1
ATOM 853 N N . GLY A 1 106 ? -5.023 -8.079 17.549 1.00 93.88 106 GLY A N 1
ATOM 854 C CA . GLY A 1 106 ? -6.071 -7.052 17.585 1.00 93.88 106 GLY A CA 1
ATOM 855 C C . GLY A 1 106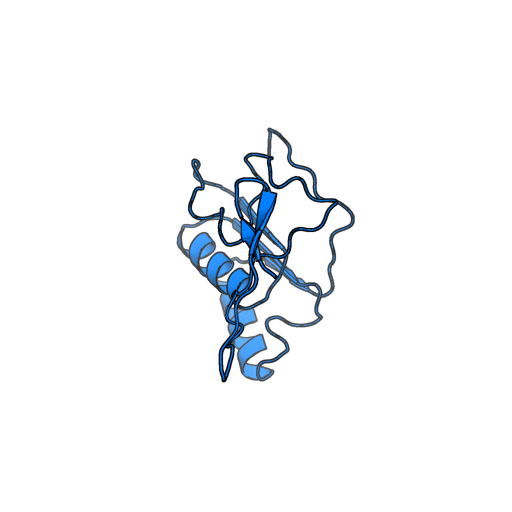 ? -6.311 -6.340 16.247 1.00 93.88 106 GLY A C 1
ATOM 856 O O . GLY A 1 106 ? -6.884 -5.252 16.241 1.00 93.88 106 GLY A O 1
ATOM 857 N N . VAL A 1 107 ? -5.856 -6.919 15.132 1.00 98.00 107 VAL A N 1
ATOM 858 C CA . VAL A 1 107 ? -6.195 -6.470 13.772 1.00 98.00 107 VAL A CA 1
ATOM 859 C C . VAL A 1 107 ? -7.547 -7.062 13.376 1.00 98.00 107 VAL A C 1
ATOM 861 O O . VAL A 1 107 ? -7.755 -8.273 13.475 1.00 98.00 107 VAL A O 1
ATOM 864 N N . MET A 1 108 ? -8.461 -6.225 12.891 1.00 97.38 108 MET A N 1
ATOM 865 C CA . MET A 1 108 ? -9.735 -6.669 12.331 1.00 97.38 108 MET A CA 1
ATOM 866 C C . MET A 1 108 ? -9.582 -6.915 10.833 1.00 97.38 108 MET A C 1
ATOM 868 O O . MET A 1 108 ? -9.354 -5.977 10.080 1.00 97.38 108 MET A O 1
ATOM 872 N N . ILE A 1 109 ? -9.720 -8.161 10.387 1.00 96.94 109 ILE A N 1
ATOM 873 C CA . ILE A 1 109 ? -9.666 -8.503 8.959 1.00 96.94 109 ILE A CA 1
ATOM 874 C C . ILE A 1 109 ? -11.094 -8.596 8.420 1.00 96.94 109 ILE A C 1
ATOM 876 O O . ILE A 1 109 ? -11.915 -9.323 8.980 1.00 96.94 109 ILE A O 1
ATOM 880 N N . ARG A 1 110 ? -11.382 -7.891 7.322 1.00 96.19 110 ARG A N 1
ATOM 881 C CA . ARG A 1 110 ? -12.667 -7.952 6.611 1.00 96.19 110 ARG A CA 1
ATOM 882 C C . ARG A 1 110 ? -12.437 -8.500 5.204 1.00 96.19 110 ARG A C 1
ATOM 884 O O . ARG A 1 110 ? -11.916 -7.789 4.352 1.00 96.19 110 ARG A O 1
ATOM 891 N N . ASN A 1 111 ? -12.755 -9.778 5.000 1.00 95.50 111 ASN A N 1
ATOM 892 C CA . ASN A 1 111 ? -12.596 -10.478 3.719 1.00 95.50 111 ASN A CA 1
ATOM 893 C C . ASN A 1 111 ? -13.840 -10.338 2.837 1.00 95.50 111 ASN A C 1
ATOM 895 O O . ASN A 1 111 ? -14.948 -10.199 3.350 1.00 95.50 111 ASN A O 1
ATOM 899 N N . GLY A 1 112 ? -13.648 -10.429 1.521 1.00 95.31 112 GLY A N 1
ATOM 900 C CA . GLY A 1 112 ? -14.720 -10.321 0.531 1.00 95.31 112 GLY A CA 1
ATOM 901 C C . GLY A 1 112 ? -15.370 -8.936 0.480 1.00 95.31 112 GLY A C 1
ATOM 902 O O . GLY A 1 112 ? -16.506 -8.810 0.028 1.00 95.31 112 GLY A O 1
ATOM 903 N N . GLU A 1 113 ? -14.677 -7.899 0.954 1.00 96.38 113 GLU A N 1
ATOM 904 C CA . GLU A 1 113 ? -15.211 -6.542 1.016 1.00 96.38 113 GLU A CA 1
ATOM 905 C C . GLU A 1 113 ? -14.492 -5.602 0.052 1.00 96.38 113 GLU A C 1
ATOM 907 O O . GLU A 1 113 ? -13.266 -5.600 -0.064 1.00 96.38 113 GLU A O 1
ATOM 912 N N . ALA A 1 114 ? -15.279 -4.760 -0.613 1.00 95.56 114 ALA A N 1
ATOM 913 C CA . ALA A 1 114 ? -14.802 -3.689 -1.472 1.00 95.56 114 ALA A CA 1
ATOM 914 C C . ALA A 1 114 ? -15.409 -2.361 -1.015 1.00 95.56 114 ALA A C 1
ATOM 916 O O . ALA A 1 114 ? -16.540 -2.327 -0.528 1.00 95.56 114 ALA A O 1
ATOM 917 N N . TYR A 1 115 ? -14.664 -1.267 -1.173 1.00 95.00 115 TYR A N 1
ATOM 918 C CA . TYR A 1 115 ? -15.227 0.056 -0.926 1.00 95.00 115 TYR A CA 1
ATOM 919 C C . TYR A 1 115 ? -16.195 0.428 -2.056 1.00 95.00 115 TYR A C 1
ATOM 921 O O . TYR A 1 115 ? -15.943 0.140 -3.226 1.00 95.00 115 TYR A O 1
ATOM 929 N N . GLU A 1 116 ? -17.276 1.120 -1.710 1.00 95.81 116 GLU A N 1
ATOM 930 C CA . GLU A 1 116 ? -18.099 1.847 -2.683 1.00 95.81 116 GLU A CA 1
ATOM 931 C C . GLU A 1 116 ? -17.561 3.273 -2.872 1.00 95.81 116 GLU A C 1
ATOM 933 O O . GLU A 1 116 ? -17.432 3.765 -3.993 1.00 95.81 116 GLU A O 1
ATOM 938 N N . HIS A 1 117 ? -17.160 3.910 -1.769 1.00 94.81 117 HIS A N 1
ATOM 939 C CA . HIS A 1 117 ? -16.649 5.273 -1.741 1.00 94.81 117 HIS A CA 1
ATOM 940 C C . HIS A 1 117 ? -15.583 5.451 -0.650 1.00 94.81 117 HIS A C 1
ATOM 942 O O . HIS A 1 117 ? -15.625 4.769 0.375 1.00 94.81 117 HIS A O 1
ATOM 948 N N . ILE A 1 118 ? -14.637 6.367 -0.880 1.00 95.62 118 ILE A N 1
ATOM 949 C CA . ILE A 1 118 ? -13.638 6.809 0.099 1.00 95.62 118 ILE A CA 1
ATOM 950 C C . ILE A 1 118 ? -13.665 8.335 0.113 1.00 95.62 118 ILE A C 1
ATOM 952 O O . ILE A 1 118 ? -13.397 8.969 -0.906 1.00 95.62 118 ILE A O 1
ATOM 956 N N . GLU A 1 119 ? -13.943 8.901 1.281 1.00 94.38 119 GLU A N 1
ATOM 957 C CA . GLU A 1 119 ? -13.953 10.338 1.529 1.00 94.38 119 GLU A CA 1
ATOM 958 C C . GLU A 1 119 ? -13.029 10.641 2.708 1.00 94.38 119 GLU A C 1
ATOM 960 O O . GLU A 1 119 ? -13.024 9.922 3.708 1.00 94.38 119 GLU A O 1
ATOM 965 N N . GLY A 1 120 ? -12.219 11.690 2.585 1.00 91.44 120 GLY A N 1
ATOM 966 C CA . GLY A 1 120 ? -11.428 12.197 3.696 1.00 91.44 120 GLY A CA 1
ATOM 967 C C . GLY A 1 120 ? -12.221 13.242 4.472 1.00 91.44 120 GLY A C 1
ATOM 968 O O . GLY A 1 120 ? -12.656 14.227 3.882 1.00 91.44 120 GLY A O 1
ATOM 969 N N . THR A 1 121 ? -12.379 13.053 5.782 1.00 89.06 121 THR A N 1
ATOM 970 C CA . THR A 1 121 ? -13.033 14.028 6.668 1.00 89.06 121 THR A CA 1
ATOM 971 C C . THR A 1 121 ? -12.040 14.649 7.654 1.00 89.06 121 THR A C 1
ATOM 973 O O . THR A 1 121 ? -10.927 14.152 7.867 1.00 89.06 121 THR A O 1
ATOM 976 N N . GLU A 1 122 ? -12.411 15.774 8.271 1.00 82.50 122 GLU A N 1
ATOM 977 C CA . GLU A 1 122 ? -11.555 16.433 9.267 1.00 82.50 122 GLU A CA 1
ATOM 978 C C . GLU A 1 122 ? -11.512 15.684 10.607 1.00 82.50 122 GLU A C 1
ATOM 980 O O . GLU A 1 122 ? -10.487 15.728 11.295 1.00 82.50 122 GLU A O 1
ATOM 985 N N . ASP A 1 123 ? -12.580 14.973 10.966 1.00 77.62 123 ASP A N 1
ATOM 986 C CA . ASP A 1 123 ? -12.746 14.260 12.236 1.00 77.62 123 ASP A CA 1
ATOM 987 C C . ASP A 1 123 ? -12.230 12.814 12.230 1.00 77.62 123 ASP A C 1
ATOM 989 O O . ASP A 1 123 ? -11.979 12.271 13.310 1.00 77.62 123 ASP A O 1
ATOM 993 N N . GLY A 1 124 ? -11.926 12.269 11.048 1.00 60.09 124 GLY A N 1
ATOM 994 C CA . GLY A 1 124 ? -11.379 10.923 10.884 1.00 60.09 124 GLY A CA 1
ATOM 995 C C . GLY A 1 124 ? -12.455 9.869 10.692 1.00 60.09 124 GLY A C 1
ATOM 996 O O . GLY A 1 124 ? -13.301 9.708 11.598 1.00 60.09 124 GLY A O 1
#

Radius of gyration: 19.42 Å; chains: 1; bounding box: 40×45×51 Å

Foldseek 3Di:
DDQDPVRDDDDDDDPDDDDDPDDDFDDDPQDDPVFLQDDDLVCPVVNPDLAQEDEQEALAPSSLVVLVVNLVVVHQYEYEHLAQFRNVVDDPVVRVVSVVVSVVSRYHYHHNDDDPHDDDDPVD

Secondary structure (DSSP, 8-state):
-EE-TTS-EE----S-------------TTS-TTSTT---TTTGGG--S--SEEEEE--SHHHHHHHHHHHHTT-EEEEE-SSSSTTTTS-HHHHHHHHHHHHHHTEEEE-S---S-----S--

Sequence (124 aa):
MVTKPDNSLEHYSADRFIIATGSRPYQPDNVDFSHTRIYNSDSILQLKHDPRHIIIYGAGVIGSEYASIFRGLGVKVDLINTRDRLLEFLDNEISDSLSYHFWNSGVMIRNGEAYEHIEGTEDG

Organism: NCBI:txid754436

InterPro domains:
  IPR023753 FAD/NAD(P)-binding domain [PF07992] (6-123)
  IPR036188 FAD/NAD(P)-binding domain superfamily [G3DSA:3.50.50.60] (1-124)
  IPR036188 FAD/NAD(P)-binding domain superfamily [SSF51905] (6-107)
  IPR050151 Class-I pyridine nucleotide-disulfide oxidoreductase [PTHR22912] (11-124)

pLDDT: mean 94.28, std 4.36, range [60.09, 98.44]